Protein AF-A0A956I4V4-F1 (afdb_monomer_lite)

Sequence (150 aa):
MHIIRPKLAWTFWGDAGDARGELLVSIYVRPHVGHDVVETIDEYMVGLGYRQFFWEGLQVEASLLGGVAWGTNLVDHREYVTPTLFGEVNAGYRFAFFEPGGFFYSGEDVGFYVTPQLGVLCSLGVADIGPRNGKADWFLQGALLLGLSF

Radius of gyration: 17.81 Å; chains: 1; bounding box: 39×22×54 Å

Foldseek 3Di:
DDKDKDKDWDWPDDDAQAWTKIKIKIWIWDWFDDDPFFRGKTDIWIKIKMKIDHGRFWIKMKIKTWDWMWGATPPPRDIWIFIWIKIKMKTWGKQKACDVNHHPPPVDQKIKIKIWIWIKIWTPPRDCDTSVVNDTDIDTDIDIDIDMDD

Secondary structure (DSSP, 8-state):
---B--EEEEEEEE-TTSSEEEEEEEEEEEEEEEETTEEEEEEEEEEEEEEEEEETTEEEEEEEEEEEEEEEETTT--EEEEEEEEEEEEEEE-EEESSTTSBT----S-EEEEEEEEEEEEE-SS-SSSTTTT---EEEEEEEEEEEE-

Structure (mmCIF, N/CA/C/O backbone):
data_AF-A0A956I4V4-F1
#
_entry.id   AF-A0A956I4V4-F1
#
loop_
_atom_site.group_PDB
_atom_site.id
_atom_site.type_symbol
_atom_site.label_atom_id
_atom_site.label_alt_id
_atom_site.label_comp_id
_atom_site.label_asym_id
_atom_site.label_entity_id
_atom_site.label_seq_id
_atom_site.pdbx_PDB_ins_code
_atom_site.Cartn_x
_atom_site.Cartn_y
_atom_site.Cartn_z
_atom_site.occupancy
_atom_site.B_iso_or_equiv
_atom_site.auth_seq_id
_atom_site.auth_comp_id
_atom_site.auth_asym_id
_atom_site.auth_atom_id
_atom_site.pdbx_PDB_model_num
ATOM 1 N N . MET A 1 1 ? 13.819 -9.606 -3.354 1.00 62.44 1 MET A N 1
ATOM 2 C CA . MET A 1 1 ? 13.172 -8.348 -3.785 1.00 62.44 1 MET A CA 1
ATOM 3 C C . MET A 1 1 ? 12.525 -7.709 -2.571 1.00 62.44 1 MET A C 1
ATOM 5 O O . MET A 1 1 ? 11.723 -8.374 -1.927 1.00 62.44 1 MET A O 1
ATOM 9 N N . HIS A 1 2 ? 12.884 -6.470 -2.240 1.00 70.75 2 HIS A N 1
ATOM 10 C CA . HIS A 1 2 ? 12.306 -5.741 -1.109 1.00 70.75 2 HIS A CA 1
ATOM 11 C C . HIS A 1 2 ? 11.540 -4.532 -1.645 1.00 70.75 2 HIS A C 1
ATOM 13 O O . HIS A 1 2 ? 12.117 -3.701 -2.337 1.00 70.75 2 HIS A O 1
ATOM 19 N N . ILE A 1 3 ? 10.239 -4.459 -1.362 1.00 82.88 3 ILE A N 1
ATOM 20 C CA . ILE A 1 3 ? 9.428 -3.265 -1.618 1.00 82.88 3 ILE A CA 1
ATOM 21 C C . ILE A 1 3 ? 9.318 -2.522 -0.294 1.00 82.88 3 ILE A C 1
ATOM 23 O O . ILE A 1 3 ? 8.940 -3.119 0.715 1.00 82.88 3 ILE A O 1
ATOM 27 N N . ILE A 1 4 ? 9.615 -1.228 -0.304 1.00 87.81 4 ILE A N 1
ATOM 28 C CA . ILE A 1 4 ? 9.404 -0.356 0.848 1.00 87.81 4 ILE A CA 1
ATOM 29 C C . ILE A 1 4 ? 8.227 0.550 0.519 1.00 87.81 4 ILE A C 1
ATOM 31 O O . ILE A 1 4 ? 8.203 1.192 -0.534 1.00 87.81 4 ILE A O 1
ATOM 35 N N . ARG A 1 5 ? 7.232 0.580 1.413 1.00 89.88 5 ARG A N 1
ATOM 36 C CA . ARG A 1 5 ? 6.016 1.359 1.185 1.00 89.88 5 ARG A CA 1
ATOM 37 C C . ARG A 1 5 ? 5.492 2.058 2.438 1.00 89.88 5 ARG A C 1
ATOM 39 O O . ARG A 1 5 ? 4.576 1.547 3.083 1.00 89.88 5 ARG A O 1
ATOM 46 N N . PRO A 1 6 ? 6.041 3.231 2.783 1.00 93.06 6 PRO A N 1
ATOM 47 C CA . PRO A 1 6 ? 5.464 4.080 3.810 1.00 93.06 6 PRO A CA 1
ATOM 48 C C . PRO A 1 6 ? 4.075 4.548 3.368 1.00 93.06 6 PRO A C 1
ATOM 50 O O . PRO A 1 6 ? 3.879 4.918 2.205 1.00 93.06 6 PRO A O 1
ATOM 53 N N . LYS A 1 7 ? 3.114 4.532 4.295 1.00 94.94 7 LYS A N 1
ATOM 54 C CA . LYS A 1 7 ? 1.752 5.023 4.072 1.00 94.94 7 LYS A CA 1
ATOM 55 C C . LYS A 1 7 ? 1.330 5.926 5.220 1.00 94.94 7 LYS A C 1
ATOM 57 O O . LYS A 1 7 ? 1.576 5.603 6.379 1.00 94.94 7 LYS A O 1
ATOM 62 N N . LEU A 1 8 ? 0.651 7.010 4.881 1.00 95.94 8 LEU A N 1
ATOM 63 C CA . LEU A 1 8 ? -0.138 7.806 5.807 1.00 95.94 8 LEU A CA 1
ATOM 64 C C . LEU A 1 8 ? -1.608 7.519 5.525 1.00 95.94 8 LEU A C 1
ATOM 66 O O . LEU A 1 8 ? -2.021 7.505 4.364 1.00 95.94 8 LEU A O 1
ATOM 70 N N . ALA A 1 9 ? -2.365 7.266 6.587 1.00 94.56 9 ALA A N 1
ATOM 71 C CA . ALA A 1 9 ? -3.787 6.978 6.525 1.00 94.56 9 ALA A CA 1
ATOM 72 C C . ALA A 1 9 ? -4.549 8.024 7.334 1.00 94.56 9 ALA A C 1
ATOM 74 O O . ALA A 1 9 ? -4.167 8.330 8.461 1.00 94.56 9 ALA A O 1
ATOM 75 N N . TRP A 1 10 ? -5.618 8.556 6.754 1.00 94.44 10 TRP A N 1
ATOM 76 C CA . TRP A 1 10 ? -6.512 9.502 7.408 1.00 94.44 10 TRP A CA 1
ATOM 77 C C . TRP A 1 10 ? -7.930 8.943 7.392 1.00 94.44 10 TRP A C 1
ATOM 79 O O . TRP A 1 10 ? -8.479 8.710 6.314 1.00 94.44 10 TRP A O 1
ATOM 89 N N . THR A 1 11 ? -8.551 8.770 8.560 1.00 93.25 11 THR A N 1
ATOM 90 C CA . THR A 1 11 ? -9.962 8.368 8.659 1.00 93.25 11 THR A CA 1
ATOM 91 C C . THR A 1 11 ? -10.860 9.486 8.140 1.00 93.25 11 THR A C 1
ATOM 93 O O . THR A 1 11 ? -10.941 10.565 8.725 1.00 93.25 11 THR A O 1
ATOM 96 N N . PHE A 1 12 ? -11.500 9.249 7.000 1.00 92.06 12 PHE A N 1
ATOM 97 C CA . PHE A 1 12 ? -12.370 10.212 6.331 1.00 92.06 12 PHE A CA 1
ATOM 98 C C . PHE A 1 12 ? -13.821 10.118 6.823 1.00 92.06 12 PHE A C 1
ATOM 100 O O . PHE A 1 12 ? -14.512 11.133 6.878 1.00 92.06 12 PHE A O 1
ATOM 107 N N . TRP A 1 13 ? -14.279 8.921 7.201 1.00 94.44 13 TRP A N 1
ATOM 108 C CA . TRP A 1 13 ? -15.591 8.701 7.816 1.00 94.44 13 TRP A CA 1
ATOM 109 C C . TRP A 1 13 ? -15.605 7.426 8.661 1.00 94.44 13 TRP A C 1
ATOM 111 O O . TRP A 1 13 ? -14.815 6.516 8.404 1.00 94.44 13 TRP A O 1
ATOM 121 N N . GLY A 1 14 ? -16.556 7.342 9.592 1.00 90.06 14 GLY A N 1
ATOM 122 C CA . GLY A 1 14 ? -16.767 6.179 10.456 1.00 90.06 14 GLY A CA 1
ATOM 123 C C . GLY A 1 14 ? -15.833 6.145 11.663 1.00 90.06 14 GLY A C 1
ATOM 124 O O . GLY A 1 14 ? -14.909 6.953 11.774 1.00 90.06 14 GLY A O 1
ATOM 125 N N . ASP A 1 15 ? -16.088 5.191 12.552 1.00 83.50 15 ASP A N 1
ATOM 126 C CA . ASP A 1 15 ? -15.399 5.055 13.834 1.00 83.50 15 ASP A CA 1
ATOM 127 C C . ASP A 1 15 ? -14.549 3.780 13.893 1.00 83.50 15 ASP A C 1
ATOM 129 O O . ASP A 1 15 ? -14.694 2.848 13.098 1.00 83.50 15 ASP A O 1
ATOM 133 N N . ALA A 1 16 ? -13.610 3.735 14.838 1.00 76.19 16 ALA A N 1
ATOM 134 C CA . ALA A 1 16 ? -12.801 2.545 15.062 1.00 76.19 16 ALA A CA 1
ATOM 135 C C . ALA A 1 16 ? -13.636 1.367 15.585 1.00 76.19 16 ALA A C 1
ATOM 137 O O . ALA A 1 16 ? -14.484 1.534 16.455 1.00 76.19 16 ALA A O 1
ATOM 138 N N . GLY A 1 17 ? -13.372 0.171 15.048 1.00 75.56 17 GLY A N 1
ATOM 139 C CA . GLY A 1 17 ? -14.107 -1.054 15.377 1.00 75.56 17 GLY A CA 1
ATOM 140 C C . GLY A 1 17 ? -15.378 -1.286 14.549 1.00 75.56 17 GLY A C 1
ATOM 141 O O . GLY A 1 17 ? -15.922 -2.387 14.597 1.00 75.56 17 GLY A O 1
ATOM 142 N N . ASP A 1 18 ? -15.812 -0.308 13.751 1.00 85.31 18 ASP A N 1
ATOM 143 C CA . ASP A 1 18 ? -16.975 -0.410 12.861 1.00 85.31 18 ASP A CA 1
ATOM 144 C C . ASP A 1 18 ? -16.586 -0.124 11.395 1.00 85.31 18 ASP A C 1
ATOM 146 O O . ASP A 1 18 ? -15.404 -0.019 11.040 1.00 85.31 18 ASP A O 1
ATOM 150 N N . ALA A 1 19 ? -17.577 -0.024 10.512 1.00 91.00 19 ALA A N 1
ATOM 151 C CA . ALA A 1 19 ? -17.382 0.400 9.140 1.00 91.00 19 ALA A CA 1
ATOM 152 C C . ALA A 1 19 ? -16.798 1.820 9.085 1.00 91.00 19 ALA A C 1
ATOM 154 O O . ALA A 1 19 ? -17.378 2.780 9.597 1.00 91.00 19 ALA A O 1
ATOM 155 N N . ARG A 1 20 ? -15.649 1.955 8.416 1.00 94.38 20 ARG A N 1
ATOM 156 C CA . ARG A 1 20 ? -14.957 3.237 8.250 1.00 94.38 20 ARG A CA 1
ATOM 157 C C . ARG A 1 20 ? -14.171 3.307 6.952 1.00 94.38 20 ARG A C 1
ATOM 159 O O . ARG A 1 20 ? -13.732 2.285 6.422 1.00 94.38 20 ARG A O 1
ATOM 166 N N . GLY A 1 21 ? -13.968 4.521 6.459 1.00 95.62 21 GLY A N 1
ATOM 167 C CA . GLY A 1 21 ? -13.163 4.795 5.273 1.00 95.62 21 GLY A CA 1
ATOM 168 C C . GLY A 1 21 ? -11.898 5.565 5.617 1.00 95.62 21 GLY A C 1
ATOM 169 O O . GLY A 1 21 ? -11.965 6.592 6.290 1.00 95.62 21 GLY A O 1
ATOM 170 N N . GLU A 1 22 ? -10.754 5.116 5.109 1.00 96.19 22 GLU A N 1
ATOM 171 C CA . GLU A 1 22 ? -9.477 5.825 5.208 1.00 96.19 22 GLU A CA 1
ATOM 172 C C . GLU A 1 22 ? -9.013 6.294 3.821 1.00 96.19 22 GLU A C 1
ATOM 174 O O . GLU A 1 22 ? -9.060 5.545 2.842 1.00 96.19 22 GLU A O 1
ATOM 179 N N . LEU A 1 23 ? -8.518 7.529 3.744 1.00 97.50 23 LEU A N 1
ATOM 180 C CA . LEU A 1 23 ? -7.734 8.023 2.614 1.00 97.50 23 LEU A CA 1
ATOM 181 C C . LEU A 1 23 ? -6.261 7.712 2.848 1.00 97.50 23 LEU A C 1
ATOM 183 O O . LEU A 1 23 ? -5.756 7.871 3.958 1.00 97.50 23 LEU A O 1
ATOM 187 N N . LEU A 1 24 ? -5.572 7.294 1.791 1.00 97.06 24 LEU A N 1
ATOM 188 C CA . LEU A 1 24 ? -4.184 6.868 1.851 1.00 97.06 24 LEU A CA 1
ATOM 189 C C . LEU A 1 24 ? -3.312 7.712 0.932 1.00 97.06 24 LEU A C 1
ATOM 191 O O . LEU A 1 24 ? -3.623 7.896 -0.245 1.00 97.06 24 LEU A O 1
ATOM 195 N N . VAL A 1 25 ? -2.167 8.130 1.460 1.00 96.94 25 VAL A N 1
ATOM 196 C CA . VAL A 1 25 ? -1.044 8.642 0.673 1.00 96.94 25 VAL A CA 1
ATOM 197 C C . VAL A 1 25 ? 0.146 7.736 0.928 1.00 96.94 25 VAL A C 1
ATOM 199 O O . VAL A 1 25 ? 0.447 7.404 2.075 1.00 96.94 25 VAL A O 1
ATOM 202 N N . SER A 1 26 ? 0.822 7.305 -0.130 1.00 95.31 26 SER A N 1
ATOM 203 C CA . SER A 1 26 ? 1.943 6.378 -0.013 1.00 95.31 26 SER A CA 1
ATOM 204 C C . SER A 1 26 ? 3.113 6.755 -0.901 1.00 95.31 26 SER A C 1
ATOM 206 O O . SER A 1 26 ? 2.954 7.409 -1.928 1.00 95.31 26 SER A O 1
ATOM 208 N N . ILE A 1 27 ? 4.295 6.313 -0.494 1.00 94.38 27 ILE A N 1
ATOM 209 C CA . ILE A 1 27 ? 5.484 6.304 -1.340 1.00 94.38 27 ILE A CA 1
ATOM 210 C C . ILE A 1 27 ? 5.785 4.841 -1.624 1.00 94.38 27 ILE A C 1
ATOM 212 O O . ILE A 1 27 ? 5.796 4.025 -0.708 1.00 94.38 27 ILE A O 1
ATOM 216 N N . TYR A 1 28 ? 6.015 4.498 -2.880 1.00 90.06 28 TYR A N 1
ATOM 217 C CA . TYR A 1 28 ? 6.423 3.167 -3.297 1.00 90.06 28 TYR A CA 1
ATOM 218 C C . TYR A 1 28 ? 7.852 3.249 -3.806 1.00 90.06 28 TYR A C 1
ATOM 220 O O . TYR A 1 28 ? 8.131 3.974 -4.761 1.00 90.06 28 TYR A O 1
ATOM 228 N N . VAL A 1 29 ? 8.740 2.489 -3.169 1.00 88.94 29 VAL A N 1
ATOM 229 C CA . VAL A 1 29 ? 10.128 2.347 -3.596 1.00 88.94 29 VAL A CA 1
ATOM 230 C C . VAL A 1 29 ? 10.407 0.874 -3.821 1.00 88.94 29 VAL A C 1
ATOM 232 O O . VAL A 1 29 ? 10.241 0.046 -2.917 1.00 88.94 29 VAL A O 1
ATOM 235 N N . ARG A 1 30 ? 10.844 0.545 -5.032 1.00 83.56 30 ARG A N 1
ATOM 236 C CA . ARG A 1 30 ? 11.236 -0.812 -5.400 1.00 83.56 30 ARG A CA 1
ATOM 237 C C . ARG A 1 30 ? 12.577 -0.756 -6.124 1.00 83.56 30 ARG A C 1
ATOM 239 O O . ARG A 1 30 ? 12.597 -0.589 -7.339 1.00 83.56 30 ARG A O 1
ATOM 246 N N . PRO A 1 31 ? 13.680 -0.854 -5.372 1.00 79.44 31 PRO A N 1
ATOM 247 C CA . PRO A 1 31 ? 15.007 -0.724 -5.935 1.00 79.44 31 PRO A CA 1
ATOM 248 C C . PRO A 1 31 ? 15.557 -2.086 -6.391 1.00 79.44 31 PRO A C 1
ATOM 250 O O . PRO A 1 31 ? 15.223 -3.127 -5.817 1.00 79.44 31 PRO A O 1
ATOM 253 N N . HIS A 1 32 ? 16.445 -2.059 -7.383 1.00 74.19 32 HIS A N 1
ATOM 254 C CA . HIS A 1 32 ? 17.270 -3.169 -7.861 1.00 74.19 32 HIS A CA 1
ATOM 255 C C . HIS A 1 32 ? 16.491 -4.450 -8.190 1.00 74.19 32 HIS A C 1
ATOM 257 O O . HIS A 1 32 ? 16.810 -5.548 -7.722 1.00 74.19 32 HIS A O 1
ATOM 263 N N . VAL A 1 33 ? 15.443 -4.328 -8.998 1.00 69.75 33 VAL A N 1
ATOM 264 C CA . VAL A 1 33 ? 14.660 -5.482 -9.446 1.00 69.75 33 VAL A CA 1
ATOM 265 C C . VAL A 1 33 ? 15.220 -6.000 -10.755 1.00 69.75 33 VAL A C 1
ATOM 267 O O . VAL A 1 33 ? 15.082 -5.344 -11.784 1.00 69.75 33 VAL A O 1
ATOM 270 N N . GLY A 1 34 ? 15.789 -7.201 -10.726 1.00 61.53 34 GLY A N 1
ATOM 271 C CA . GLY A 1 34 ? 16.035 -7.964 -11.947 1.00 61.53 34 GLY A CA 1
ATOM 272 C C . GLY A 1 34 ? 14.718 -8.486 -12.523 1.00 61.53 34 GLY A C 1
ATOM 273 O O . GLY A 1 34 ? 13.866 -8.987 -11.783 1.00 61.53 34 GLY A O 1
ATOM 274 N N . HIS A 1 35 ? 14.549 -8.364 -13.835 1.00 63.22 35 HIS A N 1
ATOM 275 C CA . HIS A 1 35 ? 13.427 -8.928 -14.584 1.00 63.22 35 HIS A CA 1
ATOM 276 C C . HIS A 1 35 ? 13.973 -9.669 -15.807 1.00 63.22 35 HIS A C 1
ATOM 278 O O . HIS A 1 35 ? 15.060 -9.353 -16.276 1.00 63.22 35 HIS A O 1
ATOM 284 N N . ASP A 1 36 ? 13.209 -10.589 -16.397 1.00 58.25 36 ASP A N 1
ATOM 285 C CA . ASP A 1 36 ? 13.652 -11.403 -17.548 1.00 58.25 36 ASP A CA 1
ATOM 286 C C . ASP A 1 36 ? 14.145 -10.598 -18.775 1.00 58.25 36 ASP A C 1
ATOM 288 O O . ASP A 1 36 ? 14.705 -11.164 -19.708 1.00 58.25 36 ASP A O 1
ATOM 292 N N . VAL A 1 37 ? 13.906 -9.283 -18.803 1.00 56.25 37 VAL A N 1
ATOM 293 C CA . VAL A 1 37 ? 14.260 -8.353 -19.889 1.00 56.25 37 VAL A CA 1
ATOM 294 C C . VAL A 1 37 ? 15.118 -7.162 -19.427 1.00 56.25 37 VAL A C 1
ATOM 296 O O . VAL A 1 37 ? 15.525 -6.352 -20.259 1.00 56.25 37 VAL A O 1
ATOM 299 N N . VAL A 1 38 ? 15.424 -7.044 -18.128 1.00 55.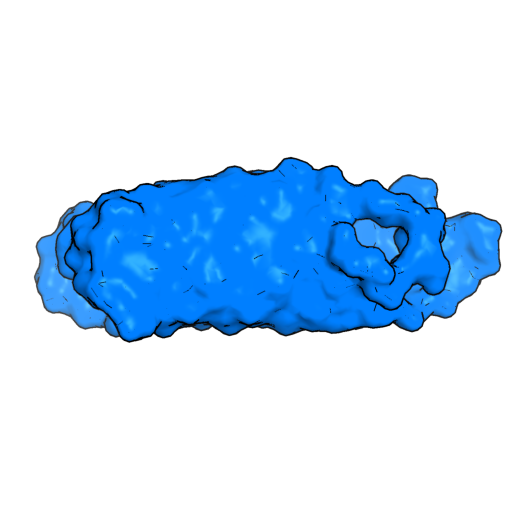47 38 VAL A N 1
ATOM 300 C CA . VAL A 1 38 ? 16.156 -5.902 -17.546 1.00 55.47 38 VAL A CA 1
ATOM 301 C C . VAL A 1 38 ? 17.103 -6.351 -16.446 1.00 55.47 38 VAL A C 1
ATOM 303 O O . VAL A 1 38 ? 16.717 -7.120 -15.569 1.00 55.47 38 VAL A O 1
ATOM 306 N N . GLU A 1 39 ? 18.322 -5.816 -16.467 1.00 58.78 39 GLU A N 1
ATOM 307 C CA . GLU A 1 39 ? 19.371 -6.152 -15.503 1.00 58.78 39 GLU A CA 1
ATOM 308 C C . GLU A 1 39 ? 18.986 -5.676 -14.098 1.00 58.78 39 GLU A C 1
ATOM 310 O O . GLU A 1 39 ? 18.993 -6.447 -13.138 1.00 58.78 39 GLU A O 1
ATOM 315 N N . THR A 1 40 ? 18.529 -4.427 -14.014 1.00 67.44 40 THR A N 1
ATOM 316 C CA . THR A 1 40 ? 18.018 -3.802 -12.795 1.00 67.44 40 THR A CA 1
ATOM 317 C C . THR A 1 40 ? 17.044 -2.680 -13.145 1.00 67.44 40 THR A C 1
ATOM 319 O O . THR A 1 40 ? 17.357 -1.809 -13.956 1.00 67.44 40 THR A O 1
ATOM 322 N N . ILE A 1 41 ? 15.858 -2.705 -12.535 1.00 74.50 41 ILE A N 1
ATOM 323 C CA . ILE A 1 41 ? 14.889 -1.605 -12.543 1.00 74.50 41 ILE A CA 1
ATOM 324 C C . ILE A 1 41 ? 14.801 -1.045 -11.130 1.00 74.50 41 ILE A C 1
ATOM 326 O O . ILE A 1 41 ? 14.597 -1.809 -10.180 1.00 74.50 41 ILE A O 1
ATOM 330 N N . ASP A 1 42 ? 14.875 0.274 -11.007 1.00 82.50 42 ASP A N 1
ATOM 331 C CA . ASP A 1 42 ? 14.393 0.967 -9.823 1.00 82.50 42 ASP A CA 1
ATOM 332 C C . ASP A 1 42 ? 13.099 1.723 -10.132 1.00 82.50 42 ASP A C 1
ATOM 334 O O . ASP A 1 42 ? 12.929 2.310 -11.204 1.00 82.50 42 ASP A O 1
ATOM 338 N N . GLU A 1 43 ? 12.178 1.716 -9.171 1.00 84.62 43 GLU A N 1
ATOM 339 C CA . GLU A 1 43 ? 10.865 2.339 -9.315 1.00 84.62 43 GLU A CA 1
ATOM 340 C C . GLU A 1 43 ? 10.532 3.204 -8.112 1.00 84.62 43 GLU A C 1
ATOM 342 O O . GLU A 1 43 ? 10.604 2.753 -6.963 1.00 84.62 43 GLU A O 1
ATOM 347 N N . TYR A 1 44 ? 10.117 4.435 -8.403 1.00 89.81 44 TYR A N 1
ATOM 348 C CA . TYR A 1 44 ? 9.748 5.434 -7.413 1.00 89.81 44 TYR A CA 1
ATOM 349 C C . TYR A 1 44 ? 8.406 6.019 -7.805 1.00 89.81 44 TYR A C 1
ATOM 351 O O . TYR A 1 44 ? 8.264 6.650 -8.854 1.00 89.81 44 TYR A O 1
ATOM 359 N N . MET A 1 45 ? 7.407 5.781 -6.963 1.00 92.00 45 MET A N 1
ATOM 360 C CA . ME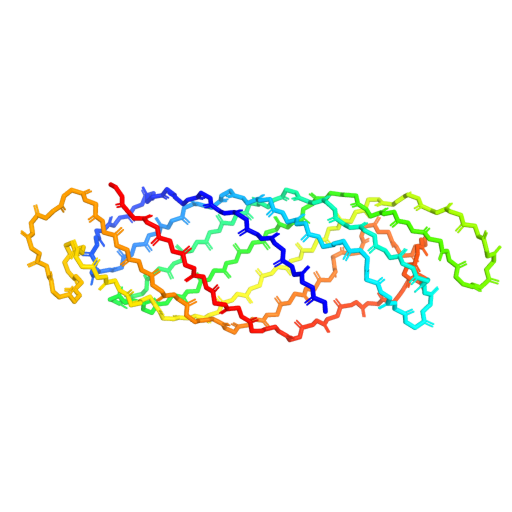T A 1 45 ? 6.035 6.188 -7.231 1.00 92.00 45 MET A CA 1
ATOM 361 C C . MET A 1 45 ? 5.401 6.815 -6.001 1.00 92.00 45 MET A C 1
ATOM 363 O O . MET A 1 45 ? 5.722 6.475 -4.861 1.00 92.00 45 MET A O 1
ATOM 367 N N . VAL A 1 46 ? 4.465 7.719 -6.252 1.00 94.69 46 VAL A N 1
ATOM 368 C CA . VAL A 1 46 ? 3.541 8.234 -5.249 1.00 94.69 46 VAL A CA 1
ATOM 369 C C . VAL A 1 46 ? 2.209 7.535 -5.452 1.00 94.69 46 VAL A C 1
ATOM 371 O O . VAL A 1 46 ? 1.756 7.342 -6.580 1.00 94.69 46 VAL A O 1
ATOM 374 N N . GLY A 1 47 ? 1.598 7.128 -4.349 1.00 95.12 47 GLY A N 1
ATOM 375 C CA . GLY A 1 47 ? 0.324 6.443 -4.346 1.00 95.12 47 GLY A CA 1
ATOM 376 C C . GLY A 1 47 ? -0.768 7.239 -3.665 1.00 95.12 47 GLY A C 1
ATOM 377 O O . GLY A 1 47 ? -0.548 7.782 -2.583 1.00 95.12 47 GLY A O 1
ATOM 378 N N . LEU A 1 48 ? -1.949 7.227 -4.267 1.00 97.44 48 LEU A N 1
ATOM 379 C CA . LEU A 1 48 ? -3.194 7.654 -3.642 1.00 97.44 48 LEU A CA 1
ATOM 380 C C . LEU A 1 48 ? -4.111 6.450 -3.535 1.00 97.44 48 LEU A C 1
ATOM 382 O O . LEU A 1 48 ? -4.237 5.687 -4.491 1.00 97.44 48 LEU A O 1
ATOM 386 N N . GLY A 1 49 ? -4.753 6.281 -2.389 1.00 97.19 49 GLY A N 1
ATOM 387 C CA . GLY A 1 49 ? -5.613 5.134 -2.172 1.00 97.19 49 GLY A CA 1
ATOM 388 C C . GLY A 1 49 ? -6.783 5.410 -1.256 1.00 97.19 49 GLY A C 1
ATOM 389 O O . GLY A 1 49 ? -6.862 6.435 -0.578 1.00 97.19 49 GLY A O 1
ATOM 390 N N . TYR A 1 50 ? -7.687 4.448 -1.251 1.00 97.62 50 TYR A N 1
ATOM 391 C CA . TYR A 1 50 ? -8.834 4.390 -0.375 1.00 97.62 50 TYR A CA 1
ATOM 392 C C . TYR A 1 50 ? -8.894 3.014 0.266 1.00 97.62 50 TYR A C 1
ATOM 394 O O . TYR A 1 50 ? -8.741 1.998 -0.416 1.00 97.62 50 TYR A O 1
ATOM 402 N N . ARG A 1 51 ? -9.144 2.984 1.571 1.00 97.12 51 ARG A N 1
ATOM 403 C CA . ARG A 1 51 ? -9.355 1.756 2.323 1.00 97.12 51 ARG A CA 1
ATOM 404 C C . ARG A 1 51 ? -10.729 1.766 2.966 1.00 97.12 51 ARG A C 1
ATOM 406 O O . ARG A 1 51 ? -11.034 2.652 3.755 1.00 97.12 51 ARG A O 1
ATOM 413 N N . GLN A 1 52 ? -11.521 0.746 2.667 1.00 96.94 52 GLN A N 1
ATOM 414 C CA . GLN A 1 52 ? -12.794 0.485 3.318 1.00 96.94 52 GLN A CA 1
ATOM 415 C C . GLN A 1 52 ? -12.617 -0.603 4.367 1.00 96.94 52 GLN A C 1
ATOM 417 O O . GLN A 1 52 ? -12.259 -1.724 4.019 1.00 96.94 52 GLN A O 1
ATOM 422 N N . PHE A 1 53 ? -12.946 -0.300 5.617 1.00 95.38 53 PHE A N 1
ATOM 423 C CA . PHE A 1 53 ? -13.212 -1.303 6.642 1.00 95.38 53 PHE A CA 1
ATOM 424 C C . PHE A 1 53 ? -14.695 -1.643 6.625 1.00 95.38 53 PHE A C 1
ATOM 426 O O . PHE A 1 53 ? -15.539 -0.747 6.599 1.00 95.38 53 PHE A O 1
ATOM 433 N N . PHE A 1 54 ? -15.018 -2.930 6.609 1.00 93.50 54 PHE A N 1
ATOM 434 C CA . PHE A 1 54 ? -16.403 -3.401 6.604 1.00 93.50 54 PHE A CA 1
ATOM 435 C C . PHE A 1 54 ? -16.887 -3.737 8.007 1.00 93.50 54 PHE A C 1
ATOM 437 O O . PHE A 1 54 ? -18.047 -3.498 8.321 1.00 93.50 54 PHE A O 1
ATOM 444 N N . TRP A 1 55 ? -16.004 -4.317 8.817 1.00 86.06 55 TRP A N 1
ATOM 445 C CA . TRP A 1 55 ? -16.294 -4.743 10.178 1.00 86.06 55 TRP A CA 1
ATOM 446 C C . TRP A 1 55 ? -14.989 -5.066 10.907 1.00 86.06 55 TRP A C 1
ATOM 448 O O . TRP A 1 55 ? -14.139 -5.758 10.336 1.00 86.06 55 TRP A O 1
ATOM 458 N N . GLU A 1 56 ? -14.843 -4.578 12.143 1.00 84.56 56 GLU A N 1
ATOM 459 C CA . GLU A 1 56 ? -13.653 -4.742 12.988 1.00 84.56 56 GLU A CA 1
ATOM 460 C C . GLU A 1 56 ? -12.355 -4.399 12.237 1.00 84.56 56 GLU A C 1
ATOM 462 O O . GLU A 1 56 ? -11.990 -3.231 12.099 1.00 84.56 56 GLU A O 1
ATOM 467 N N . GLY A 1 57 ? -11.661 -5.421 11.729 1.00 90.50 57 GLY A N 1
ATOM 468 C CA . GLY A 1 57 ? -10.428 -5.289 10.964 1.00 90.50 57 GLY A CA 1
ATOM 469 C C . GLY A 1 57 ? -10.540 -5.643 9.482 1.00 90.50 57 GLY A C 1
ATOM 470 O O . GLY A 1 57 ? -9.588 -5.379 8.745 1.00 90.50 57 GLY A O 1
ATOM 471 N N . LEU A 1 58 ? -11.642 -6.247 9.024 1.00 95.25 58 LEU A N 1
ATOM 472 C CA . LEU A 1 58 ? -11.787 -6.692 7.638 1.00 95.25 58 LEU A CA 1
ATOM 473 C C . LEU A 1 58 ? -11.826 -5.484 6.705 1.00 95.25 58 LEU A C 1
ATOM 475 O O . LEU A 1 58 ? -12.709 -4.632 6.824 1.00 95.25 58 LEU A O 1
ATOM 479 N N . GLN A 1 59 ? -10.896 -5.440 5.753 1.00 96.25 59 GLN A N 1
ATOM 480 C CA . GLN A 1 59 ? -10.724 -4.284 4.887 1.00 96.25 59 GLN A CA 1
ATOM 481 C C . GLN A 1 59 ? -10.365 -4.638 3.449 1.00 96.25 59 GLN A C 1
ATOM 483 O O . GLN A 1 59 ? -9.738 -5.665 3.176 1.00 96.25 59 GLN A O 1
ATOM 488 N N . VAL A 1 60 ? -10.745 -3.739 2.544 1.00 97.62 60 VAL A N 1
ATOM 489 C CA . VAL A 1 60 ? -10.278 -3.699 1.159 1.00 97.62 60 VAL A CA 1
ATOM 490 C C . VAL A 1 6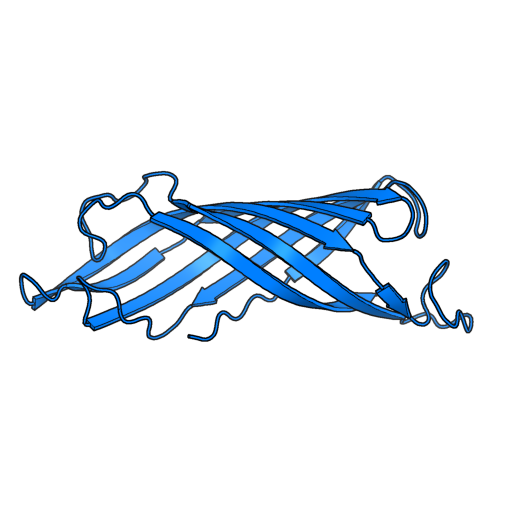0 ? -9.653 -2.338 0.897 1.00 97.62 60 VAL A C 1
ATOM 492 O O . VAL A 1 60 ? -10.228 -1.301 1.221 1.00 97.62 60 VAL A O 1
ATOM 495 N N . GLU A 1 61 ? -8.487 -2.351 0.270 1.00 97.50 61 GLU A N 1
ATOM 496 C CA . GLU A 1 61 ? -7.735 -1.175 -0.129 1.00 97.50 61 GLU A CA 1
ATOM 497 C C . GLU A 1 61 ? -7.590 -1.150 -1.648 1.00 97.50 61 GLU A C 1
ATOM 499 O O . GLU A 1 61 ? -7.149 -2.134 -2.237 1.00 97.50 61 GLU A O 1
ATOM 504 N N . ALA A 1 62 ? -7.899 -0.019 -2.272 1.00 97.31 62 ALA A N 1
ATOM 505 C CA . ALA A 1 62 ? -7.583 0.248 -3.667 1.00 97.31 62 ALA A CA 1
ATOM 506 C C . ALA A 1 62 ? -6.651 1.458 -3.751 1.00 97.31 62 ALA A C 1
ATOM 508 O O . ALA A 1 62 ? -6.918 2.487 -3.132 1.00 97.31 62 ALA A O 1
ATOM 509 N N . SER A 1 63 ? -5.572 1.345 -4.520 1.00 96.25 63 SER A N 1
ATOM 510 C CA . SER A 1 63 ? -4.581 2.403 -4.697 1.00 96.25 63 SER A CA 1
ATOM 511 C C . SER A 1 63 ? -4.201 2.570 -6.164 1.00 96.25 63 SER A C 1
ATOM 513 O O . SER A 1 63 ? -4.124 1.606 -6.923 1.00 96.25 63 SER A O 1
ATOM 515 N N . LEU A 1 64 ? -3.915 3.808 -6.548 1.00 95.12 64 LEU A N 1
ATOM 516 C CA . LEU A 1 64 ? -3.286 4.170 -7.807 1.00 95.12 64 LEU A CA 1
ATOM 517 C C . LEU A 1 64 ? -1.874 4.668 -7.502 1.00 95.12 64 LEU A C 1
ATOM 519 O O . LEU A 1 64 ? -1.712 5.586 -6.701 1.00 95.12 64 LEU A O 1
ATOM 523 N N . LEU A 1 65 ? -0.865 4.068 -8.127 1.00 92.50 65 LEU A N 1
ATOM 524 C CA . LEU A 1 65 ? 0.547 4.404 -7.951 1.00 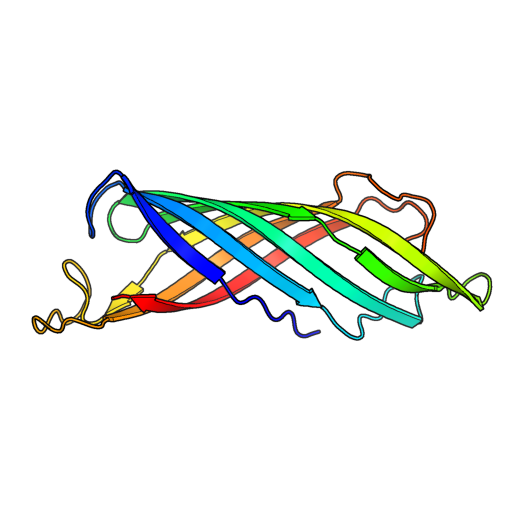92.50 65 LEU A CA 1
ATOM 525 C C . LEU A 1 65 ? 1.078 4.988 -9.256 1.00 92.50 65 LEU A C 1
ATOM 527 O O . LEU A 1 65 ? 1.090 4.292 -10.267 1.00 92.50 65 LEU A O 1
ATOM 531 N N . GLY A 1 66 ? 1.514 6.242 -9.245 1.00 92.06 66 GLY A N 1
ATOM 532 C CA . GLY A 1 66 ? 2.092 6.911 -10.409 1.00 92.06 66 GLY A CA 1
ATOM 533 C C . GLY A 1 66 ? 3.509 7.385 -10.126 1.00 92.06 66 GLY A C 1
ATOM 534 O O . GLY A 1 66 ? 3.794 7.896 -9.040 1.00 92.06 66 GLY A O 1
ATOM 535 N N . GLY A 1 67 ? 4.409 7.236 -11.091 1.00 90.81 67 GLY A N 1
ATOM 536 C CA . GLY A 1 67 ? 5.776 7.716 -10.934 1.00 90.81 67 GLY A CA 1
ATOM 537 C C . GLY A 1 67 ? 6.673 7.398 -12.112 1.00 90.81 67 GLY A C 1
ATOM 538 O O . GLY A 1 67 ? 6.251 7.473 -13.265 1.00 90.81 67 GLY A O 1
ATOM 539 N N . VAL A 1 68 ? 7.930 7.097 -11.805 1.00 88.19 68 VAL A N 1
ATOM 540 C CA . VAL A 1 68 ? 8.970 6.838 -12.797 1.00 88.19 68 VAL A CA 1
ATOM 541 C C . VAL A 1 68 ? 9.691 5.536 -12.483 1.00 88.19 68 VAL A C 1
ATOM 543 O O . VAL A 1 68 ? 9.933 5.197 -11.321 1.00 88.19 68 VAL A O 1
ATOM 546 N N . ALA A 1 69 ? 10.045 4.821 -13.541 1.00 85.06 69 ALA A N 1
ATOM 547 C CA . ALA A 1 69 ? 10.967 3.702 -13.494 1.00 85.06 69 ALA A CA 1
ATOM 548 C C . ALA A 1 69 ? 12.197 4.033 -14.333 1.00 85.06 69 ALA A C 1
ATOM 550 O O . ALA A 1 69 ? 12.080 4.654 -15.395 1.00 85.06 69 ALA A O 1
ATOM 551 N N . TRP A 1 70 ? 13.360 3.592 -13.873 1.00 83.75 70 TRP A N 1
ATOM 552 C CA . TRP A 1 70 ? 14.591 3.651 -14.647 1.00 83.75 70 TRP A CA 1
ATOM 553 C C . TRP A 1 70 ? 15.344 2.333 -14.570 1.00 83.75 70 TRP A C 1
ATOM 555 O O . TRP A 1 70 ? 15.262 1.610 -13.578 1.00 83.75 70 TRP A O 1
ATOM 565 N N . GLY A 1 71 ? 16.060 2.004 -15.637 1.00 79.38 71 GLY A N 1
ATOM 566 C CA . GLY A 1 71 ? 16.842 0.778 -15.704 1.00 79.38 71 GLY A CA 1
ATOM 567 C C . GLY A 1 71 ? 17.473 0.553 -17.070 1.00 79.38 71 GLY A C 1
ATOM 568 O O . GLY A 1 71 ? 17.162 1.255 -18.037 1.00 79.38 71 GLY A O 1
ATOM 569 N N . THR A 1 72 ? 18.341 -0.453 -17.139 1.00 77.62 72 THR A N 1
ATOM 570 C CA . THR A 1 72 ? 19.101 -0.804 -18.346 1.00 77.62 72 THR A CA 1
ATOM 571 C C . THR A 1 72 ? 18.496 -2.022 -19.029 1.00 77.62 72 THR A C 1
ATOM 573 O O . THR A 1 72 ? 18.488 -3.122 -18.477 1.00 77.62 72 THR A O 1
ATOM 576 N N . ASN A 1 73 ? 17.991 -1.846 -20.244 1.00 72.06 73 ASN A N 1
ATOM 577 C CA . ASN A 1 73 ? 17.384 -2.933 -21.004 1.00 72.06 73 ASN A CA 1
ATOM 578 C C . ASN A 1 73 ? 18.456 -3.950 -21.445 1.00 72.06 73 ASN A C 1
ATOM 580 O O . ASN A 1 73 ? 19.494 -3.574 -21.989 1.00 72.06 73 ASN A O 1
ATOM 584 N N . LEU A 1 74 ? 18.212 -5.247 -21.216 1.00 71.06 74 LEU A N 1
ATOM 585 C CA . LEU A 1 74 ? 19.176 -6.314 -21.532 1.00 71.06 74 LEU A CA 1
ATOM 586 C C . LEU A 1 74 ? 19.274 -6.634 -23.030 1.00 71.06 74 LEU A C 1
ATOM 588 O O . LEU A 1 74 ? 20.212 -7.309 -23.443 1.00 71.06 74 LEU A O 1
ATOM 592 N N . VAL A 1 75 ? 18.304 -6.199 -23.837 1.00 72.00 75 VAL A N 1
ATOM 593 C CA . VAL A 1 75 ? 18.225 -6.503 -25.273 1.00 72.00 75 VAL A CA 1
ATOM 594 C C . VAL A 1 75 ? 19.074 -5.541 -26.099 1.00 72.00 75 VAL A C 1
ATOM 596 O O . VAL A 1 75 ? 19.724 -5.967 -27.051 1.00 72.00 75 VAL A O 1
ATOM 599 N N . ASP A 1 76 ? 19.069 -4.252 -25.761 1.00 74.00 76 ASP A N 1
ATOM 600 C CA . ASP A 1 76 ? 19.781 -3.215 -26.517 1.00 74.00 76 ASP A CA 1
ATOM 601 C C . ASP A 1 76 ? 20.845 -2.460 -25.705 1.00 74.00 76 ASP A C 1
ATOM 603 O O . ASP A 1 76 ? 21.525 -1.588 -26.251 1.00 74.00 76 ASP A O 1
ATOM 607 N N . HIS A 1 77 ? 21.016 -2.820 -24.428 1.00 76.00 77 HIS A N 1
ATOM 608 C CA . HIS A 1 77 ? 21.974 -2.235 -23.489 1.00 76.00 77 HIS A CA 1
ATOM 609 C C . HIS A 1 77 ? 21.812 -0.723 -23.290 1.00 76.00 77 HIS A C 1
ATOM 611 O O . HIS A 1 77 ? 22.778 -0.030 -22.963 1.00 76.00 77 HIS A O 1
ATOM 617 N N . ARG A 1 78 ? 20.602 -0.188 -23.494 1.00 79.38 78 ARG A N 1
ATOM 618 C CA . ARG A 1 78 ? 20.308 1.232 -23.277 1.00 79.38 78 ARG A CA 1
ATOM 619 C C . ARG A 1 78 ? 19.637 1.473 -21.936 1.00 79.38 78 ARG A C 1
ATOM 621 O O . ARG A 1 78 ? 18.839 0.667 -21.456 1.00 79.38 78 ARG A O 1
ATOM 628 N N . GLU A 1 79 ? 19.936 2.633 -21.364 1.00 79.44 79 GLU A N 1
ATOM 629 C CA . GLU A 1 79 ? 19.220 3.165 -20.212 1.00 79.44 79 GLU A CA 1
ATOM 630 C C . GLU A 1 79 ? 17.901 3.790 -20.657 1.00 79.44 79 GLU A C 1
ATOM 632 O O . GLU A 1 79 ? 17.843 4.586 -21.599 1.00 79.44 79 GLU A O 1
ATOM 637 N N . TYR A 1 80 ? 16.840 3.444 -19.943 1.00 79.69 80 TYR A N 1
ATOM 638 C CA . TYR A 1 80 ? 15.517 4.002 -20.144 1.00 79.69 80 TYR A CA 1
ATOM 639 C C . TYR A 1 80 ? 15.028 4.652 -18.863 1.00 79.69 80 TYR A C 1
ATOM 641 O O . TYR A 1 80 ? 15.200 4.110 -17.774 1.00 79.69 80 TYR A O 1
ATOM 649 N N . VAL A 1 81 ? 14.347 5.784 -19.021 1.00 84.38 81 VAL A N 1
ATOM 650 C CA . VAL A 1 81 ? 13.525 6.403 -17.983 1.00 84.38 81 VAL A CA 1
ATOM 651 C C . VAL A 1 81 ? 12.117 6.496 -18.537 1.00 84.38 81 VAL A C 1
ATOM 653 O O . VAL A 1 81 ? 11.902 7.094 -19.592 1.00 84.38 81 VAL A O 1
ATOM 656 N N . THR A 1 82 ? 11.159 5.890 -17.847 1.00 82.38 82 THR A N 1
ATOM 657 C CA . THR A 1 82 ? 9.775 5.824 -18.318 1.00 82.38 82 THR A CA 1
ATOM 658 C C . THR A 1 82 ? 8.785 6.148 -17.213 1.00 82.38 82 THR A C 1
ATOM 660 O O . THR A 1 82 ? 8.977 5.695 -16.081 1.00 82.38 82 THR A O 1
ATOM 663 N N . PRO A 1 83 ? 7.701 6.880 -17.521 1.00 86.38 83 PRO A N 1
ATOM 664 C CA . PRO A 1 83 ? 6.598 7.021 -16.588 1.00 86.38 83 PRO A CA 1
ATOM 665 C C . PRO A 1 83 ? 5.937 5.661 -16.352 1.00 86.38 83 PRO A C 1
ATOM 667 O O . PRO A 1 83 ? 5.814 4.847 -17.267 1.00 86.38 83 PRO A O 1
ATOM 670 N N . THR A 1 84 ? 5.488 5.422 -15.127 1.00 85.00 84 THR A N 1
ATOM 671 C CA . THR A 1 84 ? 4.778 4.201 -14.747 1.00 85.00 84 THR A CA 1
ATOM 672 C C . THR A 1 84 ? 3.496 4.534 -14.006 1.00 85.00 84 THR A C 1
ATOM 674 O O . THR A 1 84 ? 3.403 5.527 -13.281 1.00 85.00 84 THR A O 1
ATOM 677 N N . LEU A 1 85 ? 2.486 3.693 -14.218 1.00 88.75 85 LEU A N 1
ATOM 678 C CA . LEU A 1 85 ? 1.205 3.783 -13.537 1.00 88.75 85 LEU A CA 1
ATOM 679 C C . LEU A 1 85 ? 0.732 2.374 -13.206 1.00 88.75 85 LEU A C 1
ATOM 681 O O . LEU A 1 85 ? 0.608 1.539 -14.103 1.00 88.75 85 LEU A O 1
ATOM 685 N N . PHE A 1 86 ? 0.451 2.129 -11.933 1.00 89.31 86 PHE A N 1
ATOM 686 C CA . PHE A 1 86 ? -0.067 0.862 -11.446 1.00 89.31 86 PHE A CA 1
ATOM 687 C C . PHE A 1 86 ? -1.379 1.053 -10.699 1.00 89.31 86 PHE A C 1
ATOM 689 O O . PHE A 1 86 ? -1.539 1.994 -9.922 1.00 89.31 86 PHE A O 1
ATOM 696 N N . GLY A 1 87 ? -2.295 0.118 -10.913 1.00 92.44 87 GLY A N 1
ATOM 697 C CA . GLY A 1 87 ? -3.449 -0.104 -10.061 1.00 92.44 87 GLY A CA 1
ATOM 698 C C . GLY A 1 87 ? -3.126 -1.195 -9.053 1.00 92.44 87 GLY A C 1
ATOM 699 O O . GLY A 1 87 ? -2.479 -2.189 -9.378 1.00 92.44 87 GLY A O 1
ATOM 700 N N . GLU A 1 88 ? -3.577 -1.015 -7.824 1.00 93.50 88 GLU A N 1
ATOM 701 C CA . GLU A 1 88 ? -3.412 -1.999 -6.771 1.00 93.50 88 GLU A CA 1
ATOM 702 C C . GLU A 1 88 ? -4.721 -2.195 -6.021 1.00 93.50 88 GLU A C 1
ATOM 704 O O . GLU A 1 88 ? -5.377 -1.226 -5.647 1.00 93.50 88 GLU A O 1
ATOM 709 N N . VAL A 1 89 ? -5.074 -3.453 -5.765 1.00 96.25 89 VAL A N 1
ATOM 710 C CA . VAL A 1 89 ? -6.182 -3.811 -4.879 1.00 96.25 89 VAL A CA 1
ATOM 711 C C . VAL A 1 89 ? -5.696 -4.855 -3.887 1.00 96.25 89 VAL A C 1
ATOM 713 O O . VAL A 1 89 ? -5.150 -5.878 -4.293 1.00 96.25 89 VAL A O 1
ATOM 716 N N . ASN A 1 90 ? -5.908 -4.619 -2.595 1.00 96.62 90 ASN A N 1
ATOM 717 C CA . ASN A 1 90 ? -5.590 -5.556 -1.524 1.00 96.62 90 ASN A CA 1
ATOM 718 C C . ASN A 1 90 ? -6.823 -5.817 -0.662 1.00 96.62 90 ASN A C 1
ATOM 720 O O . ASN A 1 90 ? -7.622 -4.918 -0.423 1.00 96.62 90 ASN A O 1
ATOM 724 N N . ALA A 1 91 ? -6.935 -7.030 -0.139 1.00 97.25 91 ALA A N 1
ATOM 725 C CA . ALA A 1 91 ? -7.862 -7.379 0.925 1.00 97.25 91 ALA A CA 1
ATOM 726 C C . ALA A 1 91 ? -7.067 -7.918 2.116 1.00 97.25 91 ALA A C 1
ATOM 728 O O . ALA A 1 91 ? -6.072 -8.629 1.944 1.00 97.25 91 ALA A O 1
ATOM 729 N N . GLY A 1 92 ? -7.489 -7.582 3.328 1.00 97.06 92 GLY A N 1
ATOM 730 C CA . GLY A 1 92 ? -6.783 -8.002 4.530 1.00 97.06 92 GLY A CA 1
ATOM 731 C C . GLY A 1 92 ? -7.602 -7.838 5.796 1.00 97.06 92 GLY A C 1
ATOM 732 O O . GLY A 1 92 ? -8.769 -7.451 5.760 1.00 97.06 92 GLY A O 1
ATOM 733 N N . TYR A 1 93 ? -6.957 -8.127 6.922 1.00 95.50 93 TYR A N 1
ATOM 734 C CA . TYR A 1 93 ? -7.556 -7.988 8.243 1.00 95.50 93 TYR A CA 1
ATOM 735 C C . TYR A 1 93 ? -6.613 -7.234 9.176 1.00 95.50 93 TYR A C 1
ATOM 737 O O . TYR A 1 93 ? -5.470 -7.648 9.350 1.00 95.50 93 TYR A O 1
ATOM 745 N N . ARG A 1 94 ? -7.070 -6.125 9.760 1.00 93.25 94 ARG A N 1
ATOM 746 C CA . ARG A 1 94 ? -6.314 -5.337 10.739 1.00 93.25 94 ARG A CA 1
ATOM 747 C C . ARG A 1 94 ? -6.465 -5.937 12.132 1.00 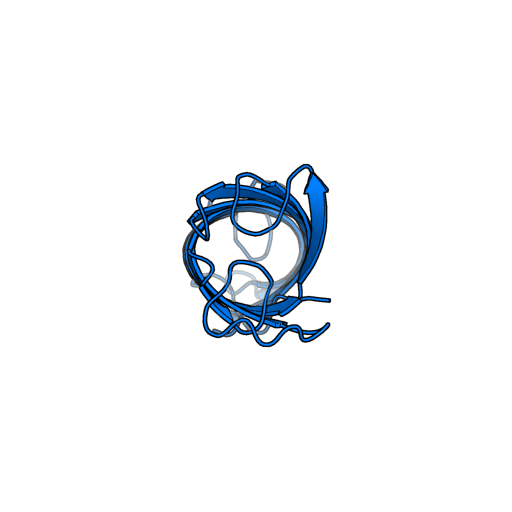93.25 94 ARG A C 1
ATOM 749 O O . ARG A 1 94 ? -7.550 -5.935 12.701 1.00 93.25 94 ARG A O 1
ATOM 756 N N . PHE A 1 95 ? -5.352 -6.365 12.708 1.00 92.62 95 PHE A N 1
ATOM 757 C CA . PHE A 1 95 ? -5.238 -6.670 14.128 1.00 92.62 95 PHE A CA 1
ATOM 758 C C . PHE A 1 95 ? -4.744 -5.416 14.843 1.00 92.62 95 PHE A C 1
ATOM 760 O O . PHE A 1 95 ? -3.569 -5.068 14.733 1.00 92.62 95 PHE A O 1
ATOM 767 N N . ALA A 1 96 ? -5.659 -4.714 15.506 1.00 90.19 96 ALA A N 1
ATOM 768 C CA . ALA A 1 96 ? -5.373 -3.508 16.273 1.00 90.19 96 ALA A CA 1
ATOM 769 C C . ALA A 1 96 ? -5.036 -3.867 17.725 1.00 90.19 96 ALA A C 1
ATOM 771 O O . ALA A 1 96 ? -5.743 -4.670 18.329 1.00 90.19 96 ALA A O 1
ATOM 772 N N . PHE A 1 97 ? -3.986 -3.276 18.287 1.00 89.00 97 PHE A N 1
ATOM 773 C CA . PHE A 1 97 ? -3.514 -3.513 19.649 1.00 89.00 97 PHE A CA 1
ATOM 774 C C . PHE A 1 97 ? -3.367 -2.181 20.382 1.00 89.00 97 PHE A C 1
ATOM 776 O O . PHE A 1 97 ? -2.802 -1.235 19.836 1.00 89.00 97 PHE A O 1
ATOM 783 N N . PHE A 1 98 ? -3.866 -2.115 21.616 1.00 85.38 98 PHE A N 1
ATOM 784 C CA . PHE A 1 98 ? -3.902 -0.889 22.426 1.00 85.38 98 PHE A CA 1
ATOM 785 C C . PHE A 1 98 ? -4.719 0.264 21.798 1.00 85.38 98 PHE A C 1
ATOM 787 O O . PHE A 1 98 ? -4.666 1.392 22.264 1.00 85.38 98 PHE A O 1
ATOM 794 N N . GLU A 1 99 ? -5.542 -0.028 20.786 1.00 79.25 99 GLU A N 1
ATOM 795 C CA . GLU A 1 99 ? -6.454 0.923 20.133 1.00 79.25 99 GLU A CA 1
ATOM 796 C C . GLU A 1 99 ? -7.882 0.811 20.699 1.00 79.25 99 GLU A C 1
ATOM 798 O O . GLU A 1 99 ? -8.279 -0.281 21.126 1.00 79.25 99 GLU A O 1
ATOM 803 N N . PRO A 1 100 ? -8.702 1.882 20.659 1.00 69.75 100 PRO A N 1
ATOM 804 C CA . PRO A 1 100 ? -10.139 1.774 20.901 1.00 69.75 100 PRO A CA 1
ATOM 805 C C . PRO A 1 100 ? -10.775 0.716 19.986 1.00 69.75 100 PRO A C 1
ATOM 807 O O . PRO A 1 100 ? -10.653 0.782 18.764 1.00 69.75 100 PRO A O 1
ATOM 810 N N . GLY A 1 101 ? -11.430 -0.285 20.583 1.00 69.88 101 GLY A N 1
ATOM 811 C CA . GLY A 1 101 ? -12.015 -1.417 19.849 1.00 69.88 101 GLY A CA 1
ATOM 812 C C . GLY A 1 101 ? -11.014 -2.498 19.407 1.00 69.88 101 GLY A C 1
ATOM 813 O O . GLY A 1 101 ? -11.411 -3.443 18.732 1.00 69.88 101 GLY A O 1
ATOM 814 N N . GLY A 1 102 ? -9.735 -2.384 19.780 1.00 73.44 102 GLY A N 1
ATOM 815 C CA . GLY A 1 102 ? -8.688 -3.368 19.498 1.00 73.44 102 GLY A CA 1
ATOM 816 C C . GLY A 1 102 ? -8.438 -4.373 20.631 1.00 73.44 102 GLY A C 1
ATOM 817 O O . GLY A 1 102 ? -9.051 -4.343 21.700 1.00 73.44 102 GLY A O 1
ATOM 818 N N . PHE A 1 103 ? -7.475 -5.266 20.406 1.00 70.81 103 PHE A N 1
ATOM 819 C CA . PHE A 1 103 ? -6.957 -6.179 21.420 1.00 70.81 103 PHE A CA 1
ATOM 820 C C . PHE A 1 103 ? -6.195 -5.396 22.499 1.00 70.81 103 PHE A C 1
ATOM 822 O O . PHE A 1 103 ? -5.381 -4.527 22.195 1.00 70.81 103 PHE A O 1
ATOM 829 N N . PHE A 1 104 ? -6.424 -5.736 23.770 1.00 77.12 104 PHE A N 1
ATOM 830 C CA . PHE A 1 104 ? -5.736 -5.135 24.922 1.00 77.12 104 PHE A CA 1
ATOM 831 C C . PHE A 1 104 ? -5.907 -3.613 25.056 1.00 77.12 104 PHE A C 1
ATOM 833 O O . PHE A 1 104 ? -4.958 -2.934 25.420 1.00 77.12 104 PHE A O 1
ATOM 840 N N . TYR A 1 105 ? -7.089 -3.053 24.783 1.00 73.56 105 TYR A N 1
ATOM 841 C CA . TYR A 1 105 ? -7.325 -1.619 24.989 1.00 73.56 105 TYR A CA 1
ATOM 842 C C . TYR A 1 105 ? -6.956 -1.173 26.420 1.00 73.56 105 TYR A C 1
ATOM 844 O O . TYR A 1 105 ? -7.563 -1.627 27.392 1.00 73.56 105 TYR A O 1
ATOM 852 N N . SER A 1 106 ? -5.956 -0.293 26.538 1.00 71.50 106 SER A N 1
ATOM 853 C CA . SER A 1 106 ? -5.444 0.243 27.810 1.00 71.50 106 SER A CA 1
ATOM 854 C C . SER A 1 106 ? -5.831 1.706 28.057 1.00 71.50 106 SER A C 1
ATOM 856 O O . SER A 1 106 ? -5.488 2.254 29.102 1.00 71.50 106 SER A O 1
ATOM 858 N N . GLY A 1 107 ? -6.568 2.336 27.132 1.00 72.50 107 GLY A N 1
ATOM 859 C CA . GLY A 1 107 ? -6.858 3.773 27.180 1.00 72.50 107 GLY A CA 1
ATOM 860 C C . GLY A 1 107 ? -5.688 4.658 26.743 1.00 72.50 107 GLY A C 1
ATOM 861 O O . GLY A 1 107 ? -5.701 5.847 27.041 1.00 72.50 107 GLY A O 1
ATOM 862 N N . GLU A 1 108 ? -4.678 4.089 26.079 1.00 71.56 108 GLU A N 1
ATOM 863 C CA . GLU A 1 108 ? -3.546 4.837 25.531 1.00 71.56 108 GLU A CA 1
ATOM 864 C C . GLU A 1 108 ? -3.932 5.646 24.287 1.00 71.56 108 GLU A C 1
ATOM 866 O O . GLU A 1 108 ? -4.759 5.223 23.478 1.00 71.56 108 GLU A O 1
ATOM 871 N N . ASP A 1 109 ? -3.280 6.801 24.131 1.00 76.31 109 ASP A N 1
ATOM 872 C CA . ASP A 1 109 ? -3.444 7.692 22.975 1.00 76.31 109 ASP A CA 1
ATOM 873 C C . ASP A 1 109 ? -2.723 7.163 21.720 1.00 76.31 109 ASP A C 1
ATOM 875 O O . ASP A 1 109 ? -2.922 7.677 20.624 1.00 76.31 109 ASP A O 1
ATOM 879 N N . VAL A 1 110 ? -1.863 6.147 21.865 1.00 84.00 110 VAL A N 1
ATOM 880 C CA . VAL A 1 110 ? -1.110 5.543 20.761 1.00 84.00 110 VAL A CA 1
ATOM 881 C C . VAL A 1 110 ? -1.347 4.042 20.742 1.00 84.00 110 VAL A C 1
ATOM 883 O O . VAL A 1 110 ? -1.127 3.355 21.734 1.00 84.00 110 VAL A O 1
ATOM 886 N N . GLY A 1 111 ? -1.740 3.527 19.582 1.00 88.00 111 GLY A N 1
ATOM 887 C CA . GLY A 1 111 ? -1.901 2.097 19.342 1.00 88.00 111 GLY A CA 1
ATOM 888 C C . GLY A 1 111 ? -0.965 1.596 18.252 1.00 88.00 111 GLY A C 1
ATOM 889 O O . GLY A 1 111 ? -0.349 2.376 17.519 1.00 88.00 111 GLY A O 1
ATOM 890 N N . PHE A 1 112 ? -0.850 0.276 18.133 1.00 91.19 112 PHE A N 1
ATOM 891 C CA . PHE A 1 112 ? -0.147 -0.349 17.019 1.00 91.19 112 PHE A CA 1
ATOM 892 C C . PHE A 1 112 ? -1.021 -1.401 16.358 1.00 91.19 112 PHE A C 1
ATOM 894 O O . PHE A 1 112 ? -1.859 -2.038 16.991 1.00 91.19 112 PHE A O 1
ATOM 901 N N . TYR A 1 113 ? -0.780 -1.645 15.077 1.00 92.50 113 TYR A N 1
ATOM 902 C CA . TYR A 1 113 ? -1.531 -2.647 14.348 1.00 92.50 113 TYR A CA 1
ATOM 903 C C . TYR A 1 113 ? -0.693 -3.393 13.327 1.00 92.50 113 TYR A C 1
ATOM 905 O O . TYR A 1 113 ? 0.335 -2.920 12.829 1.00 92.50 113 TYR A O 1
ATOM 913 N N . VAL A 1 114 ? -1.189 -4.582 13.005 1.00 95.00 114 VAL A N 1
ATOM 914 C CA . VAL A 1 114 ? -0.641 -5.458 11.980 1.00 95.00 114 VAL A CA 1
ATOM 915 C C . VAL A 1 114 ? -1.762 -5.851 11.031 1.00 95.00 114 VAL A C 1
ATOM 917 O O . VAL A 1 114 ? -2.810 -6.323 11.463 1.00 95.00 114 VAL A O 1
ATOM 920 N N . THR A 1 115 ? -1.530 -5.695 9.733 1.00 95.44 115 THR A N 1
ATOM 921 C CA . THR A 1 115 ? -2.497 -6.049 8.693 1.00 95.44 115 THR A CA 1
ATOM 922 C C . THR A 1 115 ? -1.831 -6.956 7.663 1.00 95.44 115 THR A C 1
ATOM 924 O O . THR A 1 115 ? -1.186 -6.453 6.734 1.00 95.44 115 THR A O 1
ATOM 927 N N . PRO A 1 116 ? -1.946 -8.291 7.792 1.00 96.12 116 PRO A N 1
ATOM 928 C CA . PRO A 1 116 ? -1.691 -9.173 6.665 1.00 96.12 116 PRO A CA 1
ATOM 929 C C . PRO A 1 116 ? -2.713 -8.890 5.563 1.00 96.12 116 PRO A C 1
ATOM 931 O O . PRO A 1 116 ? -3.915 -8.765 5.817 1.00 96.12 116 PRO A O 1
ATOM 934 N N . GLN A 1 117 ? -2.229 -8.787 4.332 1.00 96.25 117 GLN A N 1
ATOM 935 C CA . GLN A 1 117 ? -3.064 -8.540 3.168 1.00 96.25 117 GLN A CA 1
ATOM 936 C C . GLN A 1 117 ? -2.544 -9.283 1.941 1.00 96.25 117 GLN A C 1
ATOM 938 O O . GLN A 1 117 ? -1.338 -9.479 1.767 1.00 96.25 117 GLN A O 1
ATOM 943 N N . LEU A 1 118 ? -3.481 -9.680 1.090 1.00 96.38 118 LEU A N 1
ATOM 944 C CA . LEU A 1 118 ? -3.234 -10.275 -0.214 1.00 96.38 118 LEU A CA 1
ATOM 945 C C . LEU A 1 118 ? -3.880 -9.392 -1.269 1.00 96.38 118 LEU A C 1
ATOM 947 O O . LEU A 1 118 ? -4.963 -8.847 -1.056 1.00 96.38 118 LEU A O 1
ATOM 951 N N . GLY A 1 119 ? -3.224 -9.252 -2.408 1.00 94.38 119 GLY A N 1
ATOM 952 C CA . GLY A 1 119 ? -3.704 -8.350 -3.433 1.00 94.38 119 GLY A CA 1
ATOM 953 C C . GLY A 1 119 ? -3.108 -8.596 -4.797 1.00 94.38 119 GLY A C 1
ATOM 954 O O . GLY A 1 119 ? -2.295 -9.498 -5.004 1.00 94.38 119 GLY A O 1
ATOM 955 N N . VAL A 1 120 ? -3.540 -7.756 -5.723 1.00 92.69 120 VAL A N 1
ATOM 956 C CA . VAL A 1 120 ? -3.093 -7.744 -7.106 1.00 92.69 120 VAL A CA 1
ATOM 957 C C . VAL A 1 120 ? -2.558 -6.357 -7.425 1.00 92.69 120 VAL A C 1
ATOM 959 O O . VAL A 1 120 ? -3.202 -5.353 -7.124 1.00 92.69 120 VAL A O 1
ATOM 962 N N . LEU A 1 121 ? -1.383 -6.322 -8.046 1.00 88.88 121 LEU A N 1
ATOM 963 C CA . LEU A 1 121 ? -0.779 -5.133 -8.634 1.00 88.88 121 LEU A CA 1
ATOM 964 C C . LEU A 1 121 ? -0.792 -5.297 -10.156 1.00 88.88 121 LEU A C 1
ATOM 966 O O . LEU A 1 121 ? -0.289 -6.303 -10.660 1.00 88.88 121 LEU A O 1
ATOM 970 N N . CYS A 1 122 ? -1.347 -4.329 -10.880 1.00 88.56 122 CYS A N 1
ATOM 971 C CA . CYS A 1 122 ? -1.420 -4.348 -12.339 1.00 88.56 122 CYS A CA 1
ATOM 972 C C . CYS A 1 122 ? -0.862 -3.062 -12.954 1.00 88.56 122 CYS A C 1
ATOM 974 O O . CYS A 1 122 ? -1.116 -1.965 -12.458 1.00 88.56 122 CYS A O 1
ATOM 976 N N . SER A 1 123 ? -0.097 -3.184 -14.041 1.00 84.88 123 SER A N 1
ATOM 977 C CA . SER A 1 123 ? 0.298 -2.027 -14.856 1.00 84.88 123 SER A CA 1
ATOM 978 C C . SER A 1 123 ? -0.909 -1.491 -15.630 1.00 84.88 123 SER A C 1
ATOM 980 O O . SER A 1 123 ? -1.656 -2.264 -16.229 1.00 84.88 123 SER A O 1
ATOM 982 N N . LEU A 1 124 ? -1.090 -0.169 -15.641 1.00 84.50 124 LEU A N 1
ATOM 983 C CA . LEU A 1 124 ? -2.183 0.520 -16.340 1.00 84.50 124 LEU A CA 1
ATOM 984 C C . LEU A 1 124 ? -1.744 1.164 -17.671 1.00 84.50 124 LEU A C 1
ATOM 986 O O . LEU A 1 124 ? -2.462 1.999 -18.213 1.00 84.50 124 LEU A O 1
ATOM 990 N N . GLY A 1 125 ? -0.587 0.765 -18.215 1.00 67.56 125 GLY A N 1
ATOM 991 C CA . GLY A 1 125 ? -0.264 0.976 -19.635 1.00 67.56 125 GLY A CA 1
ATOM 992 C C . GLY A 1 125 ? 0.248 2.368 -20.025 1.00 67.56 125 GLY A C 1
ATOM 993 O O . GLY A 1 125 ? -0.027 2.832 -21.127 1.00 67.56 125 GLY A O 1
ATOM 994 N N . VAL A 1 126 ? 1.001 3.052 -19.156 1.00 64.25 126 VAL A N 1
ATOM 995 C CA . VAL A 1 126 ? 1.523 4.407 -19.458 1.00 64.25 126 VAL A CA 1
ATOM 996 C C . VAL A 1 126 ? 2.911 4.394 -20.133 1.00 64.25 126 VAL A C 1
ATOM 998 O O . VAL A 1 126 ? 3.319 5.404 -20.699 1.00 64.25 126 VAL A O 1
ATOM 1001 N N . ALA A 1 127 ? 3.609 3.251 -20.186 1.00 53.50 127 ALA A N 1
ATOM 1002 C CA . ALA A 1 127 ? 4.818 3.092 -21.005 1.00 53.50 127 ALA A CA 1
ATOM 1003 C C . ALA A 1 127 ? 5.093 1.620 -21.366 1.00 53.50 127 ALA A C 1
ATOM 1005 O O . ALA A 1 127 ? 5.865 0.931 -20.702 1.00 53.50 127 ALA A O 1
ATOM 1006 N N . ASP A 1 128 ? 4.495 1.156 -22.465 1.00 54.31 128 ASP A N 1
ATOM 1007 C CA . ASP A 1 128 ? 4.757 -0.169 -23.050 1.00 54.31 128 ASP A CA 1
ATOM 1008 C C . ASP A 1 128 ? 6.041 -0.218 -23.909 1.00 54.31 128 ASP A C 1
ATOM 1010 O O . ASP A 1 128 ? 6.363 -1.238 -24.506 1.00 54.31 128 ASP A O 1
ATOM 1014 N N . ILE A 1 129 ? 6.824 0.861 -23.986 1.00 52.91 129 ILE A N 1
ATOM 1015 C CA . ILE A 1 129 ? 8.093 0.885 -24.732 1.00 52.91 129 ILE A CA 1
ATOM 1016 C C . ILE A 1 129 ? 9.157 1.499 -23.817 1.00 52.91 129 ILE A C 1
ATOM 1018 O O . ILE A 1 129 ? 9.334 2.712 -23.758 1.00 52.91 129 ILE A O 1
ATOM 1022 N N . GLY A 1 130 ? 9.803 0.644 -23.028 1.00 58.06 130 GLY A N 1
ATOM 1023 C CA . GLY A 1 130 ? 10.719 1.015 -21.950 1.00 58.06 130 GLY A CA 1
ATOM 1024 C C . GLY A 1 130 ? 11.469 -0.207 -21.418 1.00 58.06 130 GLY A C 1
ATOM 1025 O O . GLY A 1 130 ? 11.530 -1.218 -22.121 1.00 58.06 130 GLY A O 1
ATOM 1026 N N . PRO A 1 131 ? 11.968 -0.190 -20.168 1.00 53.00 131 PRO A N 1
ATOM 1027 C CA . PRO A 1 131 ? 12.673 -1.339 -19.598 1.00 53.00 131 PRO A CA 1
ATOM 1028 C C . PRO A 1 131 ? 11.817 -2.620 -19.665 1.00 53.00 131 PRO A C 1
ATOM 1030 O O . PRO A 1 131 ? 12.311 -3.711 -19.910 1.00 53.00 131 PRO A O 1
ATOM 1033 N N . ARG A 1 132 ? 10.493 -2.497 -19.555 1.00 61.41 132 ARG A N 1
ATOM 1034 C CA . ARG A 1 132 ? 9.564 -3.636 -19.505 1.00 61.41 132 ARG A CA 1
ATOM 1035 C C . ARG A 1 132 ? 9.123 -4.186 -20.876 1.00 61.41 132 ARG A C 1
ATOM 1037 O O . ARG A 1 132 ? 8.377 -5.161 -20.913 1.00 61.41 132 ARG A O 1
ATOM 1044 N N . ASN A 1 133 ? 9.580 -3.601 -21.992 1.00 60.31 133 ASN A N 1
ATOM 1045 C CA . ASN A 1 133 ? 9.312 -4.055 -23.372 1.00 60.31 133 ASN A CA 1
ATOM 1046 C C . ASN A 1 133 ? 7.831 -4.406 -23.679 1.00 60.31 133 ASN A C 1
ATOM 1048 O O . ASN A 1 133 ? 7.551 -5.380 -24.378 1.00 60.31 133 ASN A O 1
ATOM 1052 N N . GLY A 1 134 ? 6.880 -3.659 -23.112 1.00 59.50 134 GLY A N 1
ATOM 1053 C CA . GLY A 1 134 ? 5.454 -3.762 -23.453 1.00 59.50 134 GLY A CA 1
ATOM 1054 C C . GLY A 1 134 ? 4.729 -4.990 -22.926 1.00 59.50 134 GLY A C 1
ATOM 1055 O O . GLY A 1 134 ? 3.662 -5.343 -23.428 1.00 59.50 134 GLY A O 1
ATOM 1056 N N . LYS A 1 135 ? 5.300 -5.678 -21.932 1.00 63.25 135 LYS A N 1
ATOM 1057 C CA . LYS A 1 135 ? 4.601 -6.766 -21.250 1.00 63.25 135 LYS A CA 1
ATOM 1058 C C . LYS A 1 135 ? 3.611 -6.205 -20.232 1.00 63.25 135 LYS A C 1
ATOM 1060 O O . LYS A 1 135 ? 3.968 -5.416 -19.361 1.00 63.25 135 LYS A O 1
ATOM 1065 N N . ALA A 1 136 ? 2.364 -6.664 -20.332 1.00 63.00 136 ALA A N 1
ATOM 1066 C CA . ALA A 1 136 ? 1.371 -6.442 -19.295 1.00 63.00 136 ALA A CA 1
ATOM 1067 C C . ALA A 1 136 ? 1.798 -7.179 -18.023 1.00 63.00 136 ALA A C 1
ATOM 1069 O O . ALA A 1 136 ? 1.985 -8.396 -18.029 1.00 63.00 136 ALA A O 1
ATOM 1070 N N . ASP A 1 137 ? 1.904 -6.432 -16.932 1.00 72.00 137 ASP A N 1
ATOM 1071 C CA . ASP A 1 137 ? 2.429 -6.936 -15.675 1.00 72.00 137 ASP A CA 1
ATOM 1072 C C . ASP A 1 137 ? 1.313 -7.051 -14.639 1.00 72.00 137 ASP A C 1
ATOM 1074 O O . ASP A 1 137 ? 0.737 -6.044 -14.220 1.00 72.00 137 ASP A O 1
ATOM 1078 N N . TRP A 1 138 ? 1.021 -8.291 -14.244 1.00 82.31 138 TRP A N 1
ATOM 1079 C CA . TRP A 1 138 ? 0.065 -8.645 -13.198 1.00 82.31 138 TRP A CA 1
ATOM 1080 C C . TRP A 1 138 ? 0.778 -9.471 -12.138 1.00 82.31 138 TRP A C 1
ATOM 1082 O O . TRP A 1 138 ? 1.290 -10.554 -12.423 1.00 82.31 138 TRP A O 1
ATOM 1092 N N . PHE A 1 139 ? 0.784 -8.976 -10.907 1.00 82.25 139 PHE A N 1
ATOM 1093 C CA . PHE A 1 139 ? 1.439 -9.647 -9.794 1.00 82.25 139 PHE A CA 1
ATOM 1094 C C . PHE A 1 139 ? 0.430 -9.941 -8.699 1.00 82.25 139 PHE A C 1
ATOM 1096 O O . PHE A 1 139 ? -0.218 -9.030 -8.185 1.00 82.25 139 PHE A O 1
ATOM 1103 N N . LEU A 1 140 ? 0.341 -11.211 -8.307 1.00 89.19 140 LEU A N 1
ATOM 1104 C CA . LEU A 1 140 ? -0.198 -11.555 -7.000 1.00 89.19 140 LEU A CA 1
ATOM 1105 C C . LEU A 1 140 ? 0.842 -11.160 -5.951 1.00 89.19 140 LEU A C 1
ATOM 1107 O O . LEU A 1 140 ? 2.020 -11.497 -6.081 1.00 89.19 140 LEU A O 1
ATOM 1111 N N . GLN A 1 141 ? 0.409 -10.463 -4.911 1.00 88.19 141 GLN A N 1
ATOM 1112 C CA . GLN A 1 141 ? 1.287 -10.018 -3.842 1.00 88.19 141 GLN A CA 1
ATOM 1113 C C . GLN A 1 141 ? 0.695 -10.323 -2.473 1.00 88.19 141 GLN A C 1
ATOM 1115 O O . GLN A 1 141 ? -0.513 -10.232 -2.255 1.00 88.19 141 GLN A O 1
ATOM 1120 N N . GLY A 1 142 ? 1.582 -10.658 -1.542 1.00 90.50 142 GLY A N 1
ATOM 1121 C CA . GLY A 1 142 ? 1.304 -10.628 -0.117 1.00 90.50 142 GLY A CA 1
ATOM 1122 C C . GLY A 1 142 ? 2.088 -9.498 0.524 1.00 90.50 142 GLY A C 1
ATOM 1123 O O . GLY A 1 142 ? 3.257 -9.285 0.201 1.00 90.50 142 GLY A O 1
ATOM 1124 N N . ALA A 1 143 ? 1.446 -8.775 1.430 1.00 90.56 143 ALA A N 1
ATOM 1125 C CA . ALA A 1 143 ? 2.084 -7.730 2.206 1.00 90.56 143 ALA A CA 1
ATOM 1126 C C . ALA A 1 143 ? 1.696 -7.853 3.678 1.00 90.56 143 ALA A C 1
ATOM 1128 O O . ALA A 1 143 ? 0.595 -8.275 4.028 1.00 90.56 143 ALA A O 1
ATOM 1129 N N . LEU A 1 144 ? 2.623 -7.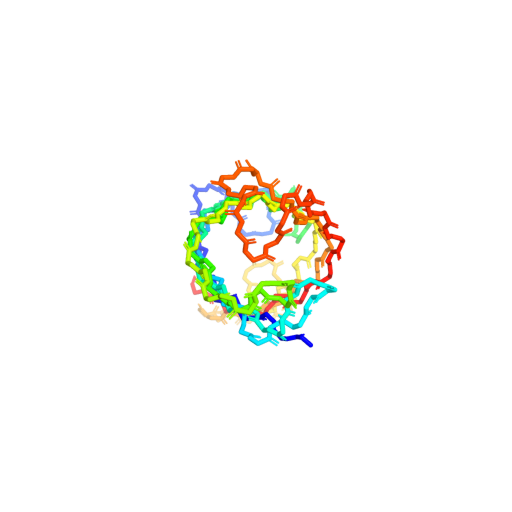450 4.539 1.00 93.69 144 LEU A N 1
ATOM 1130 C CA . LEU A 1 144 ? 2.378 -7.258 5.955 1.00 93.69 144 LEU A CA 1
ATOM 1131 C C . LEU A 1 144 ? 2.535 -5.770 6.235 1.00 93.69 144 LEU A C 1
ATOM 1133 O O . LEU A 1 144 ? 3.633 -5.230 6.103 1.00 93.69 144 LEU A O 1
ATOM 1137 N N . LEU A 1 145 ? 1.435 -5.102 6.565 1.00 92.88 145 LEU A N 1
ATOM 1138 C CA . LEU A 1 145 ? 1.468 -3.698 6.936 1.00 92.88 145 LEU A CA 1
ATOM 1139 C C . LEU A 1 145 ? 1.576 -3.587 8.455 1.00 92.88 145 LEU A C 1
ATOM 1141 O O . LEU A 1 145 ? 0.788 -4.184 9.184 1.00 92.88 145 LEU A O 1
ATOM 1145 N N . LEU A 1 146 ? 2.575 -2.838 8.904 1.00 93.88 146 LEU A N 1
ATOM 1146 C CA . LEU A 1 146 ? 2.809 -2.506 10.303 1.00 93.88 146 LEU A CA 1
ATOM 1147 C C . LEU A 1 146 ? 2.552 -1.012 10.457 1.00 93.88 146 LEU A C 1
ATOM 1149 O O . LEU A 1 146 ? 3.030 -0.230 9.631 1.00 93.88 146 LEU A O 1
ATOM 1153 N N . GLY A 1 147 ? 1.808 -0.615 11.481 1.00 92.75 147 GLY A N 1
ATOM 1154 C CA . GLY A 1 147 ? 1.497 0.793 11.677 1.00 92.75 147 GLY A CA 1
ATOM 1155 C C . GLY A 1 147 ? 1.260 1.176 13.125 1.00 92.75 147 GLY A C 1
ATOM 1156 O O . GLY A 1 147 ? 1.048 0.328 13.989 1.00 92.75 147 GLY A O 1
ATOM 1157 N N . LEU A 1 148 ? 1.308 2.486 13.345 1.00 91.62 148 LEU A N 1
ATOM 1158 C CA . LEU A 1 148 ? 0.904 3.148 14.576 1.00 91.62 148 LEU A CA 1
ATOM 1159 C C . LEU A 1 148 ? -0.385 3.928 14.307 1.00 91.62 148 LEU A C 1
ATOM 1161 O O . LEU A 1 148 ? -0.588 4.414 13.189 1.00 91.62 148 LEU A O 1
ATOM 1165 N N . SER A 1 149 ? -1.243 4.036 15.312 1.00 87.81 149 SER A N 1
ATOM 1166 C CA . SER A 1 149 ? -2.412 4.916 15.319 1.00 87.81 149 SER A CA 1
ATOM 1167 C C . SER A 1 149 ? -2.262 5.958 16.419 1.00 87.81 149 SER A C 1
ATOM 1169 O O . SER A 1 149 ? -1.731 5.640 17.482 1.00 87.81 149 SER A O 1
ATOM 1171 N N . PHE A 1 150 ? -2.751 7.163 16.150 1.00 84.25 150 PHE A N 1
ATOM 1172 C CA . PHE A 1 150 ? -2.736 8.323 17.038 1.00 84.25 150 PHE A CA 1
ATOM 1173 C C . PHE A 1 150 ? -4.122 8.967 17.038 1.00 84.25 150 PHE A C 1
ATOM 1175 O O . PHE A 1 150 ? -4.858 8.724 16.048 1.00 84.25 150 PHE A O 1
#

pLDDT: mean 83.95, std 12.37, range [52.91, 97.62]